Protein AF-A0A812UAZ6-F1 (afdb_monomer)

pLDDT: mean 82.81, std 10.7, range [44.31, 94.75]

Structure (mmCIF, N/CA/C/O backbone):
data_AF-A0A812UAZ6-F1
#
_entry.id   AF-A0A812UAZ6-F1
#
loop_
_atom_site.group_PDB
_atom_site.id
_atom_site.type_symbol
_atom_site.label_atom_id
_atom_site.label_alt_id
_atom_site.label_comp_id
_atom_site.label_asym_id
_atom_site.label_entity_id
_atom_site.label_seq_id
_atom_site.pdbx_PDB_ins_code
_atom_site.Cartn_x
_atom_site.Cartn_y
_atom_site.Cartn_z
_atom_site.occupancy
_atom_site.B_iso_or_equiv
_atom_site.auth_seq_id
_atom_site.auth_comp_id
_atom_site.auth_asym_id
_atom_site.auth_atom_id
_atom_site.pdbx_PDB_model_num
ATOM 1 N N . GLU A 1 1 ? -12.202 -12.090 -10.757 1.00 56.59 1 GLU A N 1
ATOM 2 C CA . GLU A 1 1 ? -12.619 -12.752 -9.495 1.00 56.59 1 GLU A CA 1
ATOM 3 C C . GLU A 1 1 ? -11.524 -12.805 -8.427 1.00 56.59 1 GLU A C 1
ATOM 5 O O . GLU A 1 1 ? -11.776 -12.401 -7.301 1.00 56.59 1 GLU A O 1
ATOM 10 N N . GLN A 1 2 ? -10.289 -13.213 -8.741 1.00 66.50 2 GLN A N 1
ATOM 11 C CA . GLN A 1 2 ? -9.245 -13.356 -7.710 1.00 66.50 2 GLN A CA 1
ATOM 12 C C . GLN A 1 2 ? -8.807 -12.028 -7.047 1.00 66.50 2 GLN A C 1
ATOM 14 O O . GLN A 1 2 ? -8.770 -11.946 -5.821 1.00 66.50 2 GLN A O 1
ATOM 19 N N . LEU A 1 3 ? -8.572 -10.958 -7.827 1.00 69.75 3 LEU A N 1
ATOM 20 C CA . LEU A 1 3 ? -8.296 -9.610 -7.285 1.00 69.75 3 LEU A CA 1
ATOM 21 C C . LEU A 1 3 ? -9.476 -9.072 -6.451 1.00 69.75 3 LEU A C 1
ATOM 23 O O . LEU A 1 3 ? -9.289 -8.386 -5.451 1.00 69.75 3 LEU A O 1
ATOM 27 N N . PHE A 1 4 ? -10.694 -9.438 -6.849 1.00 68.44 4 PHE A N 1
ATOM 28 C CA . PHE A 1 4 ? -11.944 -9.102 -6.168 1.00 68.44 4 PHE A CA 1
ATOM 29 C C . PHE A 1 4 ? -12.034 -9.689 -4.761 1.00 68.44 4 PHE A C 1
ATOM 31 O O . PHE A 1 4 ? -12.494 -9.014 -3.840 1.00 68.44 4 PHE A O 1
ATOM 38 N N . ASN A 1 5 ? -11.590 -10.934 -4.608 1.00 68.81 5 ASN A N 1
ATOM 39 C CA . ASN A 1 5 ? -11.567 -11.633 -3.327 1.00 68.81 5 ASN A CA 1
ATOM 40 C C . ASN A 1 5 ? -10.413 -11.139 -2.444 1.00 68.81 5 ASN A C 1
ATOM 42 O O . ASN A 1 5 ? -10.559 -11.041 -1.234 1.00 68.81 5 ASN A O 1
ATOM 46 N N . ALA A 1 6 ? -9.285 -10.747 -3.038 1.00 68.81 6 ALA A N 1
ATOM 47 C CA . ALA A 1 6 ? -8.135 -10.225 -2.296 1.00 68.81 6 ALA A CA 1
ATOM 48 C C . ALA A 1 6 ? -8.343 -8.813 -1.709 1.00 68.81 6 ALA A C 1
ATOM 50 O O . ALA A 1 6 ? -7.622 -8.397 -0.793 1.00 68.81 6 ALA A O 1
ATOM 51 N N . LEU A 1 7 ? -9.317 -8.078 -2.254 1.00 69.31 7 LEU A N 1
ATOM 52 C CA . LEU A 1 7 ? -9.777 -6.770 -1.780 1.00 69.31 7 LEU A CA 1
ATOM 53 C C . LEU A 1 7 ? -10.938 -6.867 -0.775 1.00 69.31 7 LEU A C 1
ATOM 55 O O . LEU A 1 7 ? -11.504 -5.844 -0.389 1.00 69.31 7 LEU A O 1
ATOM 59 N N . ASP A 1 8 ? -11.301 -8.078 -0.348 1.00 68.94 8 ASP A N 1
ATOM 60 C CA . ASP A 1 8 ? -12.237 -8.284 0.755 1.00 68.94 8 ASP A CA 1
ATOM 61 C C . ASP A 1 8 ? -11.661 -7.705 2.063 1.00 68.94 8 ASP A C 1
ATOM 63 O O . ASP A 1 8 ? -10.486 -7.900 2.378 1.00 68.94 8 ASP A O 1
ATOM 67 N N . ILE A 1 9 ? -12.495 -7.004 2.837 1.00 60.62 9 ILE A N 1
ATOM 68 C CA . ILE A 1 9 ? -12.140 -6.446 4.154 1.00 60.62 9 ILE A CA 1
ATOM 69 C C . ILE A 1 9 ? -11.729 -7.517 5.169 1.00 60.62 9 ILE A C 1
ATOM 71 O O . ILE A 1 9 ? -11.029 -7.218 6.140 1.00 60.62 9 ILE A O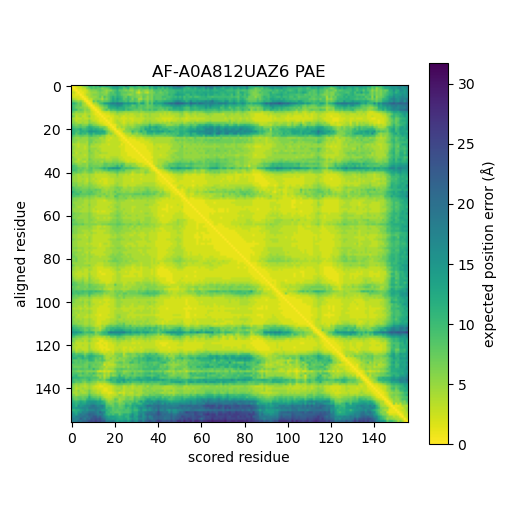 1
ATOM 75 N N . ASN A 1 10 ? -12.177 -8.756 4.970 1.00 61.97 10 ASN A N 1
ATOM 76 C CA . ASN A 1 10 ? -11.822 -9.875 5.833 1.00 61.97 10 ASN A CA 1
ATOM 77 C C . ASN A 1 10 ? -10.394 -10.363 5.569 1.00 61.97 10 ASN A C 1
ATOM 79 O O . ASN A 1 10 ? -9.748 -10.895 6.472 1.00 61.97 10 ASN A O 1
ATOM 83 N N . GLU A 1 11 ? -9.876 -10.132 4.362 1.00 72.62 11 GLU A N 1
ATOM 84 C CA . GLU A 1 11 ? -8.511 -10.463 3.988 1.00 72.62 11 GLU A CA 1
ATOM 85 C C . GLU A 1 11 ? -7.605 -9.265 4.276 1.00 72.62 11 GLU A C 1
ATOM 87 O O . GLU A 1 11 ? -7.553 -8.284 3.537 1.00 72.62 11 GLU A O 1
ATOM 92 N N . ARG A 1 12 ? -6.893 -9.315 5.400 1.00 75.69 12 ARG A N 1
ATOM 93 C CA . ARG A 1 12 ? -6.181 -8.151 5.960 1.00 75.69 12 ARG A CA 1
ATOM 94 C C . ARG A 1 12 ? -4.732 -8.053 5.515 1.00 75.69 12 ARG A C 1
ATOM 96 O O . ARG A 1 12 ? -4.063 -7.066 5.789 1.00 75.69 12 ARG A O 1
ATOM 103 N N . LYS A 1 13 ? -4.245 -9.066 4.807 1.00 83.81 13 LYS A N 1
ATOM 104 C CA . LYS A 1 13 ? -2.877 -9.093 4.301 1.00 83.81 13 LYS A CA 1
ATOM 105 C C . LYS A 1 13 ? -2.642 -7.930 3.333 1.00 83.81 13 LYS A C 1
ATOM 107 O O . LYS A 1 13 ? -3.505 -7.685 2.476 1.00 83.81 13 LYS A O 1
ATOM 112 N N . PRO A 1 14 ? -1.493 -7.233 3.419 1.00 87.56 14 PRO A N 1
ATOM 113 C CA . PRO A 1 14 ? -1.090 -6.298 2.382 1.00 87.56 14 PRO A CA 1
ATOM 114 C C . PRO A 1 14 ? -1.120 -6.977 1.013 1.00 87.56 14 PRO A C 1
ATOM 116 O O . PRO A 1 14 ? -0.754 -8.147 0.886 1.00 87.56 14 PRO A O 1
ATOM 119 N N . LEU A 1 15 ? -1.575 -6.252 -0.001 1.00 89.00 15 LEU A N 1
ATOM 120 C CA . LEU A 1 15 ? -1.673 -6.768 -1.361 1.00 89.00 15 LEU A CA 1
ATOM 121 C C . LEU A 1 15 ? -0.567 -6.166 -2.221 1.00 89.00 15 LEU A C 1
ATOM 123 O O . LEU A 1 15 ? -0.511 -4.950 -2.356 1.00 89.00 15 LEU A O 1
ATOM 127 N N . LEU A 1 16 ? 0.256 -6.994 -2.852 1.00 89.62 16 LEU A N 1
ATOM 128 C CA . LEU A 1 16 ? 1.148 -6.582 -3.928 1.00 89.62 16 LEU A CA 1
ATOM 129 C C . LEU A 1 16 ? 0.490 -6.895 -5.273 1.00 89.62 16 LEU A C 1
ATOM 131 O O . LEU A 1 16 ? 0.277 -8.059 -5.614 1.00 89.62 16 LEU A O 1
ATOM 135 N N . LEU A 1 17 ? 0.216 -5.855 -6.051 1.00 88.38 17 LEU A N 1
ATOM 136 C CA . LEU A 1 17 ? -0.221 -5.935 -7.436 1.00 88.38 17 LEU A CA 1
ATOM 137 C C . LEU A 1 17 ? 0.940 -5.540 -8.348 1.00 88.38 17 LEU A C 1
ATOM 139 O O . LEU A 1 17 ? 1.459 -4.426 -8.269 1.00 88.38 17 LEU A O 1
ATOM 143 N N . TRP A 1 18 ? 1.349 -6.441 -9.229 1.00 88.56 18 TRP A N 1
ATOM 144 C CA . TRP A 1 18 ? 2.506 -6.227 -10.094 1.00 88.56 18 TRP A CA 1
ATOM 145 C C . TRP A 1 18 ? 2.259 -6.791 -11.489 1.00 88.56 18 TRP A C 1
ATOM 147 O O . TRP A 1 18 ? 1.358 -7.594 -11.704 1.00 88.56 18 TRP A O 1
ATOM 157 N N . GLY A 1 19 ? 3.034 -6.316 -12.452 1.00 79.00 19 GLY A N 1
ATOM 158 C CA . GLY A 1 19 ? 2.843 -6.598 -13.872 1.00 79.00 19 GLY A CA 1
ATOM 159 C C . GLY A 1 19 ? 3.470 -5.484 -14.697 1.00 79.00 19 GLY A C 1
ATOM 160 O O . GLY A 1 19 ? 3.801 -4.425 -14.148 1.00 79.00 19 GLY A O 1
ATOM 161 N N . ASN A 1 20 ? 3.628 -5.694 -16.004 1.00 75.69 20 ASN A N 1
ATOM 162 C CA . ASN A 1 20 ? 4.217 -4.668 -16.868 1.00 75.69 20 ASN A CA 1
ATOM 163 C C . ASN A 1 20 ? 3.386 -3.366 -16.836 1.00 75.69 20 ASN A C 1
ATOM 165 O O . ASN A 1 20 ? 2.246 -3.345 -16.357 1.00 75.69 20 ASN A O 1
ATOM 169 N N . HIS A 1 21 ? 3.938 -2.248 -17.307 1.00 67.88 21 HIS A N 1
ATOM 170 C CA . HIS A 1 21 ? 3.237 -0.961 -17.231 1.00 67.88 21 HIS A CA 1
ATOM 171 C C . HIS A 1 21 ? 1.943 -0.915 -18.060 1.00 67.88 21 HIS A C 1
ATOM 173 O O . HIS A 1 21 ? 1.030 -0.201 -17.663 1.00 67.88 21 HIS A O 1
ATOM 179 N N . TYR A 1 22 ? 1.817 -1.735 -19.108 1.00 64.06 22 TYR A N 1
ATOM 180 C CA . TYR A 1 22 ? 0.609 -1.870 -19.936 1.00 64.06 22 TYR A CA 1
ATOM 181 C C . TYR A 1 22 ? -0.474 -2.798 -19.360 1.00 64.06 22 TYR A C 1
ATOM 183 O O . TYR A 1 22 ? -1.539 -2.939 -19.948 1.00 64.06 22 TYR A O 1
ATOM 191 N N . ALA A 1 23 ? -0.260 -3.416 -18.200 1.00 67.56 23 ALA A N 1
ATOM 192 C CA . ALA A 1 23 ? -1.210 -4.369 -17.618 1.00 67.56 23 ALA A CA 1
ATOM 193 C C . ALA A 1 23 ? -2.488 -3.723 -17.033 1.00 67.56 23 ALA A C 1
ATOM 195 O O . ALA A 1 23 ? -3.232 -4.378 -16.308 1.00 67.56 23 ALA A O 1
ATOM 196 N N . GLY A 1 24 ? -2.719 -2.420 -17.247 1.00 73.94 24 GLY A N 1
ATOM 197 C CA . GLY A 1 24 ? -3.920 -1.727 -16.764 1.00 73.94 24 GLY A CA 1
ATOM 198 C C . GLY A 1 24 ? -4.137 -1.848 -15.251 1.00 73.94 24 GLY A C 1
ATOM 199 O O . GLY A 1 24 ? -5.277 -1.936 -14.799 1.00 73.94 24 GLY A O 1
ATOM 200 N N . LYS A 1 25 ? -3.063 -1.906 -14.447 1.00 84.25 25 LYS A N 1
ATOM 201 C CA . LYS A 1 25 ? -3.135 -2.232 -13.007 1.00 84.25 25 LYS A CA 1
ATOM 202 C C . LYS A 1 25 ? -3.978 -1.233 -12.220 1.00 84.25 25 LYS A C 1
ATOM 204 O O . LYS A 1 25 ? -4.881 -1.637 -11.492 1.00 84.25 25 LYS A O 1
ATOM 209 N N . SER A 1 26 ? -3.710 0.062 -12.391 1.00 78.88 26 SER A N 1
ATOM 210 C CA . SER A 1 26 ? -4.462 1.125 -11.717 1.00 78.88 26 SER A CA 1
ATOM 211 C C . SER A 1 26 ? -5.918 1.162 -12.191 1.00 78.88 26 SER A C 1
ATOM 213 O O . SER A 1 26 ? -6.815 1.317 -11.367 1.00 78.88 26 SER A O 1
ATOM 215 N N . THR A 1 27 ? -6.168 0.926 -13.484 1.00 80.50 27 THR A N 1
ATOM 216 C CA . THR A 1 27 ? -7.520 0.826 -14.063 1.00 80.50 27 THR A CA 1
ATOM 217 C C . THR A 1 27 ? -8.294 -0.360 -13.489 1.00 80.50 27 THR A C 1
ATOM 219 O O . THR A 1 27 ? -9.421 -0.200 -13.024 1.00 80.50 27 THR A O 1
ATOM 222 N N . SER A 1 28 ? -7.671 -1.538 -13.448 1.00 80.69 28 SER A N 1
ATOM 223 C CA . SER A 1 28 ? -8.245 -2.762 -12.884 1.00 80.69 28 SER A CA 1
ATOM 224 C C . SER A 1 28 ? -8.555 -2.585 -11.402 1.00 80.69 28 SER A C 1
ATOM 226 O O . SER A 1 28 ? -9.661 -2.890 -10.964 1.00 80.69 28 SER A O 1
ATOM 228 N N . LEU A 1 29 ? -7.615 -2.024 -10.635 1.00 83.75 29 LEU A N 1
ATOM 229 C CA . LEU A 1 29 ? -7.821 -1.724 -9.223 1.00 83.75 29 LEU A CA 1
ATOM 230 C C . LEU A 1 29 ? -8.976 -0.736 -9.023 1.00 83.75 29 LEU A C 1
ATOM 232 O O . LEU A 1 29 ? -9.854 -0.983 -8.200 1.00 83.75 29 LEU A O 1
ATOM 236 N N . HIS A 1 30 ? -9.015 0.350 -9.798 1.00 82.12 30 HIS A N 1
ATOM 237 C CA . HIS A 1 30 ? -10.086 1.341 -9.726 1.00 82.12 30 HIS A CA 1
ATOM 238 C C . HIS A 1 30 ? -11.455 0.731 -10.049 1.00 82.12 30 HIS A C 1
ATOM 240 O O . HIS A 1 30 ? -12.430 0.989 -9.343 1.00 82.12 30 HIS A O 1
ATOM 246 N N . ARG A 1 31 ? -11.524 -0.132 -11.069 1.00 82.31 31 ARG A N 1
ATOM 247 C CA . ARG A 1 31 ? -12.736 -0.878 -11.415 1.00 82.31 31 ARG A CA 1
ATOM 248 C C . ARG A 1 31 ? -13.204 -1.754 -10.254 1.00 82.31 31 ARG A C 1
ATOM 250 O O . ARG A 1 31 ? -14.370 -1.662 -9.877 1.00 82.31 31 ARG A O 1
ATOM 257 N N . VAL A 1 32 ? -12.309 -2.539 -9.646 1.00 82.75 32 VAL A N 1
ATOM 258 C CA . VAL A 1 32 ? -12.678 -3.394 -8.505 1.00 82.75 32 VAL A CA 1
ATOM 259 C C . VAL A 1 32 ? -13.143 -2.565 -7.309 1.00 82.75 32 VAL A C 1
ATOM 261 O O . VAL A 1 32 ? -14.163 -2.887 -6.703 1.00 82.75 32 VAL A O 1
ATOM 264 N N . LEU A 1 33 ? -12.441 -1.475 -6.983 1.00 84.38 33 LEU A N 1
ATOM 265 C CA . LEU A 1 33 ? -12.839 -0.580 -5.895 1.00 84.38 33 LEU A CA 1
ATOM 266 C C . LEU A 1 33 ? -14.224 0.027 -6.151 1.00 84.38 33 LEU A C 1
ATOM 268 O O . LEU A 1 33 ? -15.058 0.044 -5.248 1.00 84.38 33 LEU A O 1
ATOM 272 N N . ARG A 1 34 ? -14.509 0.457 -7.386 1.00 83.00 34 ARG A N 1
ATOM 273 C CA . ARG A 1 34 ? -15.817 0.998 -7.774 1.00 83.00 34 ARG A CA 1
ATOM 274 C C . ARG A 1 34 ? -16.931 -0.040 -7.644 1.00 83.00 34 ARG A C 1
ATOM 276 O O . ARG A 1 34 ? -17.968 0.260 -7.066 1.00 83.00 34 ARG A O 1
ATOM 283 N N . GLU A 1 35 ? -16.726 -1.242 -8.167 1.00 81.75 35 GLU A N 1
ATOM 284 C CA . GLU A 1 35 ? -17.716 -2.326 -8.131 1.00 81.75 35 GLU A CA 1
ATOM 285 C C . GLU A 1 35 ? -17.975 -2.831 -6.698 1.00 81.75 35 GLU A C 1
ATOM 287 O O 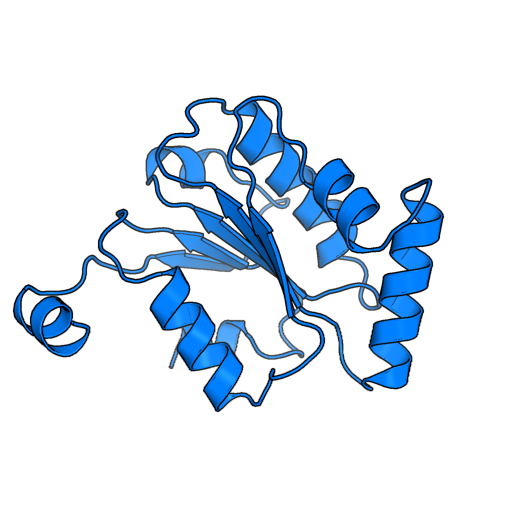. GLU A 1 35 ? -19.106 -3.160 -6.351 1.00 81.75 35 GLU A O 1
ATOM 292 N N . LYS A 1 36 ? -16.961 -2.814 -5.825 1.00 78.56 36 LYS A N 1
ATOM 293 C CA . LYS A 1 36 ? -17.105 -3.077 -4.382 1.00 78.56 36 LYS A CA 1
ATOM 294 C C . LYS A 1 36 ? -17.660 -1.880 -3.586 1.00 78.56 36 LYS A C 1
ATOM 296 O O . LYS A 1 36 ? -17.690 -1.934 -2.360 1.00 78.56 36 LYS A O 1
ATOM 301 N N . GLN A 1 37 ? -18.061 -0.799 -4.257 1.00 78.75 37 GLN A N 1
ATOM 302 C CA . GLN A 1 37 ? -18.576 0.436 -3.654 1.00 78.75 37 GLN A CA 1
ATOM 303 C C . GLN A 1 37 ? -17.602 1.138 -2.686 1.00 78.75 37 GLN A C 1
ATOM 305 O O . GLN A 1 37 ? -18.002 1.877 -1.783 1.00 78.75 37 GLN A O 1
ATOM 310 N N . TYR A 1 38 ? -16.293 0.986 -2.902 1.00 79.12 38 TYR A N 1
ATOM 311 C CA . TYR A 1 38 ? -15.256 1.777 -2.233 1.00 79.12 38 TYR A CA 1
ATOM 312 C C . TYR A 1 38 ? -15.136 3.161 -2.884 1.00 79.12 38 TYR A C 1
ATOM 314 O O . TYR A 1 38 ? -14.101 3.529 -3.431 1.00 79.12 38 TYR A O 1
ATOM 322 N N . HIS A 1 39 ? -16.216 3.940 -2.837 1.00 70.25 39 HIS A N 1
ATOM 323 C CA . HIS A 1 39 ? -16.253 5.292 -3.405 1.00 70.25 39 HIS A CA 1
ATOM 324 C C . HIS A 1 39 ? -15.575 6.340 -2.505 1.00 70.25 39 HIS A C 1
ATOM 326 O O . HIS A 1 39 ? -15.171 7.395 -2.982 1.00 70.25 39 HIS A O 1
ATOM 332 N N . HIS A 1 40 ? -15.416 6.038 -1.212 1.00 77.62 40 HIS A N 1
ATOM 333 C CA . HIS A 1 40 ? -14.842 6.938 -0.205 1.00 77.62 40 HIS A CA 1
ATOM 334 C C . HIS A 1 40 ? -13.716 6.264 0.596 1.00 77.62 40 HIS A C 1
ATOM 336 O O . HIS A 1 40 ? -13.657 5.039 0.687 1.00 77.62 40 HIS A O 1
ATOM 342 N N . GLY A 1 41 ? -12.804 7.052 1.172 1.00 82.81 41 GLY A N 1
ATOM 343 C CA . GLY A 1 41 ? -11.692 6.559 2.001 1.00 82.81 41 GLY A CA 1
ATOM 344 C C . GLY A 1 41 ? -10.728 5.610 1.282 1.00 82.81 41 GLY A C 1
ATOM 345 O O . GLY A 1 41 ? -10.213 4.670 1.887 1.00 82.81 41 GLY A O 1
ATOM 346 N N . VAL A 1 42 ? -10.509 5.848 -0.014 1.00 89.31 42 VAL A N 1
ATOM 347 C CA . VAL A 1 42 ? -9.374 5.307 -0.768 1.00 89.31 42 VAL A CA 1
ATOM 348 C C . VAL A 1 42 ? -8.333 6.417 -0.888 1.00 89.31 42 VAL A C 1
ATOM 350 O O . VAL A 1 42 ? -8.593 7.447 -1.504 1.00 89.31 42 VAL A O 1
ATOM 353 N N . LEU A 1 43 ? -7.159 6.211 -0.302 1.00 91.44 43 LEU A N 1
ATOM 354 C CA . LEU A 1 43 ? -6.034 7.136 -0.349 1.00 91.44 43 LEU A CA 1
ATOM 355 C C . LEU A 1 43 ? -5.027 6.610 -1.368 1.00 91.44 43 LEU A C 1
ATOM 357 O O . LEU A 1 43 ? -4.462 5.536 -1.174 1.00 91.44 43 LEU A O 1
ATOM 361 N N . ARG A 1 44 ? -4.792 7.355 -2.449 1.00 91.75 44 ARG A N 1
ATOM 362 C CA . ARG A 1 44 ? -3.774 7.011 -3.451 1.00 91.75 44 ARG A CA 1
ATOM 363 C C . ARG A 1 44 ? -2.518 7.834 -3.194 1.00 91.75 44 ARG A C 1
ATOM 365 O O . ARG A 1 44 ? -2.539 9.054 -3.326 1.00 91.75 44 ARG A O 1
ATOM 372 N N . LEU A 1 45 ? -1.439 7.159 -2.819 1.00 93.00 45 LEU A N 1
ATOM 373 C CA . LEU A 1 45 ? -0.137 7.742 -2.521 1.00 93.00 45 LEU A CA 1
ATOM 374 C C . LEU A 1 45 ? 0.843 7.321 -3.617 1.00 93.00 45 LEU A C 1
ATOM 376 O O . LEU A 1 45 ? 1.255 6.164 -3.687 1.00 93.00 45 LEU A O 1
ATOM 380 N N . ILE A 1 46 ? 1.202 8.265 -4.485 1.00 92.31 46 ILE A N 1
ATOM 381 C CA . ILE A 1 46 ? 2.129 8.020 -5.592 1.00 92.31 46 ILE A CA 1
ATOM 382 C C . ILE A 1 46 ? 3.547 8.367 -5.128 1.00 92.31 46 ILE A C 1
ATOM 384 O O . ILE A 1 46 ? 3.830 9.517 -4.774 1.00 92.31 46 ILE A O 1
ATOM 388 N N . CYS A 1 47 ? 4.429 7.369 -5.132 1.00 91.12 47 CYS A N 1
ATOM 389 C CA . CYS A 1 47 ? 5.862 7.534 -4.915 1.00 91.12 47 CYS A CA 1
ATOM 390 C C . CYS A 1 47 ? 6.531 7.806 -6.269 1.00 91.12 47 CYS A C 1
ATOM 392 O O . CYS A 1 47 ? 7.028 6.880 -6.898 1.00 91.12 47 CYS A O 1
ATOM 394 N N . ALA A 1 48 ? 6.451 9.048 -6.751 1.00 88.19 48 ALA A N 1
ATOM 395 C CA . ALA A 1 48 ? 6.899 9.480 -8.078 1.00 88.19 48 ALA A CA 1
ATOM 396 C C . ALA A 1 48 ? 8.376 9.913 -8.129 1.00 88.19 48 ALA A C 1
ATOM 398 O O . ALA A 1 48 ? 8.922 10.080 -9.217 1.00 88.19 48 ALA A O 1
ATOM 399 N N . GLU A 1 49 ? 9.038 10.024 -6.977 1.00 88.88 49 GLU A N 1
ATOM 400 C CA . GLU A 1 49 ? 10.455 10.373 -6.878 1.00 88.88 49 GLU A CA 1
ATOM 401 C C . GLU A 1 49 ? 11.261 9.286 -6.153 1.00 88.88 49 GLU A C 1
ATOM 403 O O . GLU A 1 49 ? 10.768 8.618 -5.246 1.00 88.88 49 GLU A O 1
ATOM 408 N N . ASN A 1 50 ? 12.541 9.123 -6.506 1.00 85.94 50 ASN A N 1
ATOM 409 C CA . ASN A 1 50 ? 13.432 8.140 -5.863 1.00 85.94 50 ASN A CA 1
ATOM 410 C C . ASN A 1 50 ? 13.717 8.439 -4.376 1.00 85.94 50 ASN A C 1
ATOM 412 O O . ASN A 1 50 ? 14.240 7.583 -3.663 1.00 85.94 50 ASN A O 1
ATOM 416 N N . THR A 1 51 ? 13.390 9.648 -3.925 1.00 87.12 51 THR A N 1
ATOM 417 C CA . THR A 1 51 ? 13.484 10.131 -2.541 1.00 87.12 51 THR A CA 1
ATOM 418 C C . THR A 1 51 ? 12.183 9.936 -1.762 1.00 87.12 51 THR A C 1
ATOM 420 O O . THR A 1 51 ? 12.169 10.125 -0.542 1.00 87.12 51 THR A O 1
ATOM 423 N N . ASP A 1 52 ? 11.091 9.551 -2.433 1.00 89.56 52 ASP A N 1
ATOM 424 C CA . ASP A 1 52 ? 9.785 9.436 -1.801 1.00 89.56 52 ASP A CA 1
ATOM 425 C C . ASP A 1 52 ? 9.772 8.337 -0.736 1.00 89.56 52 ASP A C 1
ATOM 427 O O . ASP A 1 52 ? 10.193 7.194 -0.938 1.00 89.56 52 ASP A O 1
ATOM 431 N N . ARG A 1 53 ? 9.200 8.684 0.417 1.00 92.31 53 ARG A N 1
ATOM 432 C CA . ARG A 1 53 ? 8.902 7.746 1.499 1.00 92.31 53 ARG A CA 1
ATOM 433 C C . ARG A 1 53 ? 7.389 7.634 1.650 1.00 92.31 53 ARG A C 1
ATOM 435 O O . ARG A 1 53 ? 6.702 8.645 1.798 1.00 92.31 53 ARG A O 1
ATOM 442 N N . ALA A 1 54 ? 6.875 6.404 1.666 1.00 92.81 54 ALA A N 1
ATOM 443 C CA . ALA A 1 54 ? 5.438 6.128 1.758 1.00 92.81 54 ALA A CA 1
ATOM 444 C C . ALA A 1 54 ? 4.802 6.770 3.006 1.00 92.81 54 ALA A C 1
ATOM 446 O O . ALA A 1 54 ? 3.735 7.375 2.924 1.00 92.81 54 ALA A O 1
ATOM 447 N N . THR A 1 55 ? 5.498 6.721 4.147 1.00 93.31 55 THR A N 1
ATOM 448 C CA . THR A 1 55 ? 5.060 7.380 5.385 1.00 93.31 55 THR A CA 1
ATOM 449 C C . THR A 1 55 ? 4.937 8.892 5.211 1.00 93.31 55 THR A C 1
ATOM 451 O O . THR A 1 55 ? 3.912 9.454 5.574 1.00 93.31 55 THR A O 1
ATOM 454 N N . THR A 1 56 ? 5.931 9.558 4.618 1.00 94.06 56 THR A N 1
ATOM 455 C CA . THR A 1 56 ? 5.900 11.015 4.404 1.00 94.06 56 THR A CA 1
ATOM 456 C C . THR A 1 56 ? 4.724 11.426 3.520 1.00 94.06 56 THR A C 1
ATOM 458 O O . THR A 1 56 ? 4.042 12.403 3.825 1.00 94.06 56 THR A O 1
ATOM 461 N N . LYS A 1 57 ? 4.430 10.645 2.470 1.00 94.69 57 LYS A N 1
ATOM 462 C CA . LYS A 1 57 ? 3.245 10.860 1.625 1.00 94.69 57 LYS A CA 1
ATOM 463 C C . LYS A 1 57 ? 1.952 10.726 2.426 1.00 94.69 57 LYS A C 1
ATOM 465 O O . LYS A 1 57 ? 1.079 11.572 2.273 1.00 94.69 57 LYS A O 1
ATOM 470 N N . LEU A 1 58 ? 1.839 9.716 3.296 1.00 94.75 58 LEU A N 1
ATOM 471 C CA . LEU A 1 58 ? 0.674 9.569 4.172 1.00 94.75 58 LEU A CA 1
ATOM 472 C C . LEU A 1 58 ? 0.516 10.791 5.082 1.00 94.75 58 LEU A C 1
ATOM 474 O O . LEU A 1 58 ? -0.559 11.379 5.088 1.00 94.75 58 LEU A O 1
ATOM 478 N N . LEU A 1 59 ? 1.571 11.180 5.809 1.00 94.69 59 LEU A N 1
ATOM 479 C CA . LEU A 1 59 ? 1.540 12.319 6.735 1.00 94.69 59 LEU A CA 1
ATOM 480 C C . LEU A 1 59 ? 1.057 13.592 6.039 1.00 94.69 59 LEU A C 1
ATOM 482 O O . LEU A 1 59 ? 0.142 14.251 6.524 1.00 94.69 59 LEU A O 1
ATOM 486 N N . SER A 1 60 ? 1.625 13.887 4.868 1.00 94.06 60 SER A N 1
ATOM 487 C CA . SER A 1 60 ? 1.224 15.037 4.062 1.00 94.06 60 SER A CA 1
ATOM 488 C C . SER A 1 60 ? -0.226 14.937 3.589 1.00 94.06 60 SER A C 1
ATOM 490 O O . SER A 1 60 ? -0.921 15.947 3.598 1.00 94.06 60 SER A O 1
ATOM 492 N N . PHE A 1 61 ? -0.685 13.749 3.188 1.00 92.38 61 PHE A N 1
ATOM 493 C CA . PHE A 1 61 ? -2.047 13.547 2.694 1.00 92.38 61 PHE A CA 1
ATOM 494 C C . PHE A 1 61 ? -3.096 13.728 3.796 1.00 92.38 61 PHE A C 1
ATOM 496 O O . PHE A 1 61 ? -4.125 14.353 3.565 1.00 92.38 61 PHE A O 1
ATOM 503 N N . VAL A 1 62 ? -2.844 13.188 4.994 1.00 92.25 62 VAL A N 1
ATOM 504 C CA . VAL A 1 62 ? -3.784 13.277 6.126 1.00 92.25 62 VAL A CA 1
ATOM 505 C C . VAL A 1 62 ? -3.586 14.529 6.988 1.00 92.25 62 VAL A C 1
ATOM 507 O O . VAL A 1 62 ? -4.317 14.715 7.956 1.00 92.25 62 VAL A O 1
ATOM 510 N N . GLY A 1 63 ? -2.601 15.376 6.670 1.00 93.06 63 GLY A N 1
ATOM 511 C CA . GLY A 1 63 ? -2.286 16.588 7.433 1.00 93.06 63 GLY A CA 1
ATOM 512 C C . GLY A 1 63 ? -1.701 16.329 8.828 1.00 93.06 63 GLY A C 1
ATOM 513 O O . GLY A 1 63 ? -1.806 17.190 9.698 1.00 93.06 63 GLY A O 1
AT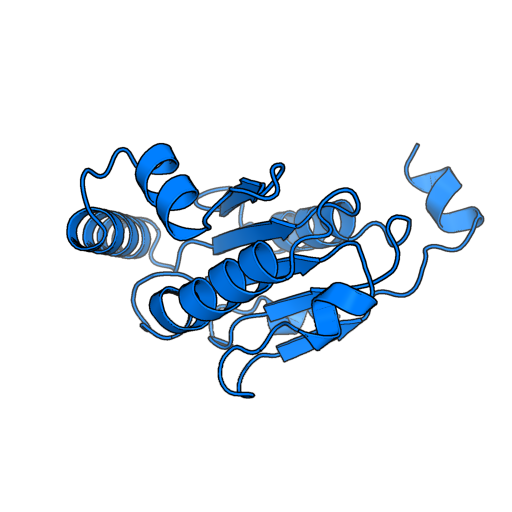OM 514 N N . ALA A 1 64 ? -1.096 15.162 9.056 1.00 94.19 64 ALA A N 1
ATOM 515 C CA . ALA A 1 64 ? -0.555 14.765 10.353 1.00 94.19 64 ALA A CA 1
ATOM 516 C C . ALA A 1 64 ? 0.909 15.201 10.517 1.00 94.19 64 ALA A C 1
ATOM 518 O O . ALA A 1 64 ? 1.720 15.079 9.598 1.00 94.19 64 ALA A O 1
ATOM 519 N N . LYS A 1 65 ? 1.282 15.648 11.719 1.00 93.25 65 LYS A N 1
ATOM 520 C CA . LYS A 1 65 ? 2.655 16.065 12.056 1.00 93.25 65 LYS A CA 1
ATOM 521 C C . LYS A 1 65 ? 3.582 14.882 12.302 1.00 93.25 65 LYS A C 1
ATOM 523 O O . LYS A 1 65 ? 4.798 15.004 12.173 1.00 93.25 65 LYS A O 1
ATOM 528 N N . ASN A 1 66 ? 3.020 13.751 12.715 1.00 94.56 66 ASN A N 1
ATOM 529 C CA . ASN A 1 66 ? 3.757 12.533 13.010 1.00 94.56 66 ASN A CA 1
ATOM 530 C C . ASN A 1 66 ? 2.900 11.291 12.736 1.00 94.56 66 ASN A C 1
ATOM 532 O O . ASN A 1 66 ? 1.698 11.368 12.484 1.00 94.56 66 ASN A O 1
ATOM 536 N N . GLU A 1 67 ? 3.536 10.123 12.783 1.00 92.38 67 GLU A N 1
ATOM 537 C CA . GLU A 1 67 ? 2.878 8.854 12.469 1.00 92.38 67 GLU A CA 1
ATOM 538 C C . GLU A 1 67 ? 1.760 8.490 13.443 1.00 92.38 67 GLU A C 1
ATOM 540 O O . GLU A 1 67 ? 0.781 7.888 13.020 1.00 92.38 67 GLU A O 1
ATOM 545 N N . LEU A 1 68 ? 1.887 8.840 14.725 1.00 93.19 68 LEU A N 1
ATOM 546 C CA . LEU A 1 68 ? 0.879 8.503 15.728 1.00 93.19 68 LEU A CA 1
ATOM 547 C C . LEU A 1 68 ? -0.428 9.252 15.452 1.00 93.19 68 LEU A C 1
ATOM 549 O O . LEU A 1 68 ? -1.497 8.650 15.482 1.00 93.19 68 LEU A O 1
ATOM 553 N N . GLU A 1 69 ? -0.328 10.530 15.094 1.00 94.56 69 GLU A N 1
ATOM 554 C CA . GLU A 1 69 ? -1.466 11.335 14.649 1.00 94.56 69 GLU A CA 1
ATOM 555 C C . GLU A 1 69 ? -2.088 10.761 13.369 1.00 94.56 69 GLU A C 1
ATOM 557 O O . GLU A 1 69 ? -3.298 10.569 13.313 1.00 94.56 69 GLU A O 1
ATOM 562 N N . ALA A 1 70 ? -1.277 10.367 12.379 1.00 93.88 70 ALA A N 1
ATOM 563 C CA . ALA A 1 70 ? -1.801 9.731 11.169 1.00 93.88 70 ALA A CA 1
ATOM 564 C C . ALA A 1 70 ? -2.518 8.402 11.455 1.00 93.88 70 ALA A C 1
ATOM 566 O O . ALA A 1 70 ? -3.540 8.105 10.837 1.00 93.88 70 ALA A O 1
ATOM 567 N N . MET A 1 71 ? -2.002 7.600 12.390 1.00 93.75 71 MET A N 1
ATOM 568 C CA . MET A 1 71 ? -2.647 6.360 12.822 1.00 93.75 71 MET A CA 1
ATOM 569 C C . MET A 1 71 ? -4.002 6.638 13.480 1.00 93.75 71 MET A C 1
ATOM 571 O O . MET A 1 71 ? -4.968 5.954 13.154 1.00 93.75 71 MET A O 1
ATOM 575 N N . GLU A 1 72 ? -4.102 7.637 14.359 1.00 93.69 72 GLU A N 1
ATOM 576 C CA . GLU A 1 72 ? -5.381 8.033 14.963 1.00 93.69 72 GLU A CA 1
ATOM 577 C C . GLU A 1 72 ? -6.380 8.534 13.916 1.00 93.69 72 GLU A C 1
ATOM 579 O O . GLU A 1 72 ? -7.527 8.086 13.918 1.00 93.69 72 GLU A O 1
ATOM 584 N N . THR A 1 73 ? -5.944 9.354 12.955 1.00 93.50 73 THR A N 1
ATOM 585 C CA . THR A 1 73 ? -6.798 9.799 11.842 1.00 93.50 73 THR A CA 1
ATOM 586 C C . THR A 1 73 ? -7.348 8.615 11.045 1.00 93.50 73 THR A C 1
ATOM 588 O O . THR A 1 73 ? -8.537 8.567 10.734 1.00 93.50 73 THR A O 1
ATOM 591 N N . LEU A 1 74 ? -6.513 7.612 10.749 1.00 92.94 74 LEU A N 1
ATOM 592 C CA . LEU A 1 74 ? -6.957 6.398 10.058 1.00 92.94 74 LEU A CA 1
ATOM 593 C C . LEU A 1 74 ? -7.943 5.572 10.902 1.00 92.94 74 LEU A C 1
ATOM 595 O O . LEU A 1 74 ? -8.917 5.059 10.351 1.00 92.94 74 LEU A O 1
ATOM 599 N N . ARG A 1 75 ? -7.745 5.476 12.227 1.00 92.25 75 ARG A N 1
ATOM 600 C CA . ARG A 1 75 ? -8.681 4.786 13.141 1.00 92.25 75 ARG A CA 1
ATOM 601 C C . ARG A 1 75 ? -10.036 5.480 13.196 1.00 92.25 75 ARG A C 1
ATOM 603 O O . ARG A 1 75 ? -11.062 4.804 13.149 1.00 92.25 75 ARG A O 1
ATOM 610 N N . GLN A 1 76 ? -10.040 6.807 13.289 1.00 92.38 76 GLN A N 1
ATOM 611 C CA . GLN A 1 76 ? -11.261 7.611 13.290 1.00 92.38 76 GLN A CA 1
ATOM 612 C C . GLN A 1 76 ? -12.020 7.437 11.973 1.00 92.38 76 GLN A C 1
ATOM 614 O O . GLN A 1 76 ? -13.192 7.064 11.994 1.00 92.38 76 GLN A O 1
ATOM 619 N N . ALA A 1 77 ? -11.325 7.561 10.837 1.00 90.25 77 ALA A N 1
ATOM 620 C CA . ALA A 1 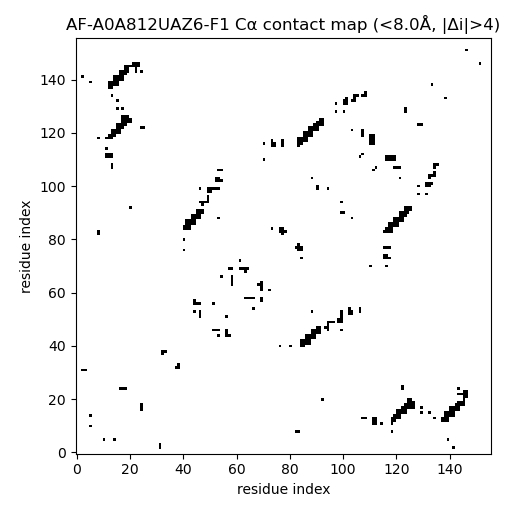77 ? -11.912 7.311 9.524 1.00 90.25 77 ALA A CA 1
ATOM 621 C C . ALA A 1 77 ? -12.495 5.891 9.424 1.00 90.25 77 ALA A C 1
ATOM 623 O O . ALA A 1 77 ? -13.613 5.710 8.945 1.00 90.25 77 ALA A O 1
ATOM 624 N N . ALA A 1 78 ? -11.782 4.878 9.929 1.00 89.75 78 ALA A N 1
ATOM 625 C CA . ALA A 1 78 ? -12.274 3.506 9.925 1.00 89.75 78 ALA A CA 1
ATOM 626 C C . ALA A 1 78 ? -13.569 3.331 10.742 1.00 89.75 78 ALA A C 1
ATOM 628 O O . ALA A 1 78 ? -14.478 2.607 10.323 1.00 89.75 78 ALA A O 1
ATOM 629 N N . ALA A 1 79 ? -13.663 3.998 11.897 1.00 89.94 79 ALA A N 1
ATOM 630 C CA . ALA A 1 79 ? -14.838 3.967 12.762 1.00 89.94 79 ALA A CA 1
ATOM 631 C C . ALA A 1 79 ? -16.046 4.670 12.121 1.00 89.94 79 ALA A C 1
ATOM 633 O O . ALA A 1 79 ? -17.138 4.100 12.088 1.00 89.94 79 ALA A O 1
ATOM 634 N N . GLU A 1 80 ? -15.848 5.864 11.559 1.00 90.06 80 GLU A N 1
ATOM 635 C CA . GLU A 1 80 ? -16.895 6.638 10.878 1.00 90.06 80 GLU A CA 1
ATOM 636 C C . GLU A 1 80 ? -17.437 5.904 9.650 1.00 90.06 80 GLU A C 1
ATOM 638 O O . GLU A 1 80 ? -18.648 5.805 9.445 1.00 90.06 80 GLU A O 1
ATOM 643 N N . MET A 1 81 ? -16.537 5.318 8.861 1.00 86.75 81 MET A N 1
ATOM 644 C CA . MET A 1 81 ? -16.888 4.568 7.659 1.00 86.75 81 MET A CA 1
ATOM 645 C C . MET A 1 81 ? -17.446 3.172 7.964 1.00 86.75 81 MET A C 1
ATOM 647 O O . MET A 1 81 ? -17.936 2.503 7.053 1.00 86.75 81 MET A O 1
ATOM 651 N N . L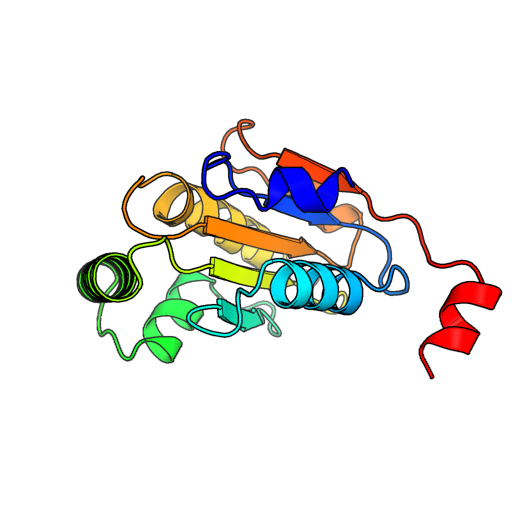YS A 1 82 ? -17.344 2.709 9.220 1.00 86.69 82 LYS A N 1
ATOM 652 C CA . LYS A 1 82 ? -17.643 1.332 9.655 1.00 86.69 82 LYS A CA 1
ATOM 653 C C . LYS A 1 82 ? -16.903 0.266 8.832 1.00 86.69 82 LYS A C 1
ATOM 655 O O . LYS A 1 82 ? -17.381 -0.856 8.674 1.00 86.69 82 LYS A O 1
ATOM 660 N N . ARG A 1 83 ? -15.738 0.624 8.290 1.00 85.88 83 ARG A N 1
ATOM 661 C CA . ARG A 1 83 ? -14.836 -0.244 7.520 1.00 85.88 83 ARG A CA 1
ATOM 662 C C . ARG A 1 83 ? -13.452 0.380 7.441 1.00 85.88 83 ARG A C 1
ATOM 664 O O . ARG A 1 83 ? -13.318 1.590 7.550 1.00 85.88 83 ARG A O 1
ATOM 671 N N . LEU A 1 84 ? -12.438 -0.428 7.148 1.00 87.44 84 LEU A N 1
ATOM 672 C CA . LEU A 1 84 ? -11.078 0.079 6.980 1.00 87.44 84 LEU A CA 1
ATOM 673 C C . LEU A 1 84 ? -10.961 0.996 5.742 1.00 87.44 84 LEU A C 1
ATOM 675 O O . LEU A 1 84 ? -11.501 0.659 4.676 1.00 87.44 84 LEU A O 1
ATOM 679 N N . PRO A 1 85 ? -10.240 2.129 5.846 1.00 90.12 85 PRO A N 1
ATOM 680 C CA . PRO A 1 85 ? -9.789 2.869 4.679 1.00 90.12 85 PRO A CA 1
ATOM 681 C C . PRO A 1 85 ? -8.797 2.021 3.873 1.00 90.12 85 PRO A C 1
ATOM 683 O O . PRO A 1 85 ? -8.122 1.131 4.398 1.00 90.12 85 PRO A O 1
ATOM 686 N N . VAL A 1 86 ? -8.714 2.295 2.576 1.00 90.38 86 VAL A N 1
ATOM 687 C CA . VAL A 1 86 ? -7.795 1.614 1.661 1.00 90.38 86 VAL A CA 1
ATOM 688 C C . VAL A 1 86 ? -6.675 2.576 1.307 1.00 90.38 86 VAL A C 1
ATOM 690 O O . VAL A 1 86 ? -6.940 3.678 0.841 1.00 90.38 86 VAL A O 1
ATOM 693 N N . ILE A 1 87 ? -5.428 2.160 1.492 1.00 92.88 87 ILE A N 1
ATOM 694 C CA . ILE A 1 87 ? -4.252 2.927 1.083 1.00 92.88 87 ILE A CA 1
ATOM 695 C C . ILE A 1 87 ? -3.623 2.219 -0.107 1.00 92.88 87 ILE A C 1
ATOM 697 O O . ILE A 1 87 ? -3.227 1.061 -0.004 1.00 92.88 87 ILE A O 1
ATOM 701 N N . VAL A 1 88 ? -3.522 2.921 -1.227 1.00 92.56 88 VAL A N 1
ATOM 702 C CA . VAL A 1 88 ? -2.866 2.461 -2.448 1.00 92.56 88 VAL A CA 1
ATOM 703 C C . VAL A 1 88 ? -1.523 3.165 -2.560 1.00 92.56 88 VAL A C 1
ATOM 705 O O . VAL A 1 88 ? -1.478 4.371 -2.779 1.00 92.56 88 VAL A O 1
ATOM 708 N N . LEU A 1 89 ? -0.435 2.418 -2.410 1.00 93.69 89 LEU A N 1
ATOM 709 C CA . LEU A 1 89 ? 0.919 2.873 -2.699 1.00 93.69 89 LEU A CA 1
ATOM 710 C C . LEU A 1 89 ? 1.230 2.555 -4.157 1.00 93.69 89 LEU A C 1
ATOM 712 O O . LEU A 1 89 ? 1.250 1.386 -4.538 1.00 93.69 89 LEU A O 1
ATOM 716 N N . GLU A 1 90 ? 1.477 3.571 -4.970 1.00 91.94 90 GLU A N 1
ATOM 717 C CA . GLU A 1 90 ? 1.822 3.390 -6.378 1.00 91.94 90 GLU A CA 1
ATOM 718 C C . GLU A 1 90 ? 3.299 3.696 -6.589 1.00 91.94 90 GLU A C 1
ATOM 720 O O . GLU A 1 90 ? 3.766 4.789 -6.271 1.00 91.94 90 GLU A O 1
ATOM 725 N N . VAL A 1 91 ? 4.022 2.719 -7.137 1.00 90.94 91 VAL A N 1
ATOM 726 C CA . VAL A 1 91 ? 5.422 2.841 -7.547 1.00 90.94 91 VAL A CA 1
ATOM 727 C C . VAL A 1 91 ? 5.464 2.815 -9.082 1.00 90.94 91 VAL A C 1
ATOM 729 O O . VAL A 1 91 ? 5.315 1.738 -9.686 1.00 90.94 91 VAL A O 1
ATOM 732 N N . PRO A 1 92 ? 5.611 3.987 -9.731 1.00 87.62 92 PRO A N 1
ATOM 733 C CA . PRO A 1 92 ? 5.754 4.112 -11.177 1.00 87.62 92 PRO A CA 1
ATOM 734 C C . PRO A 1 92 ? 6.984 3.370 -11.711 1.00 87.62 92 PRO A C 1
ATOM 736 O O . PRO A 1 92 ? 7.863 2.949 -10.959 1.00 87.62 92 PRO A O 1
ATOM 739 N N . ARG A 1 93 ? 7.047 3.189 -13.034 1.00 84.88 93 ARG A N 1
ATOM 740 C CA . ARG A 1 93 ? 8.165 2.473 -13.680 1.00 84.88 93 ARG A CA 1
ATOM 741 C C . ARG A 1 93 ? 9.465 3.281 -13.645 1.00 84.88 93 ARG A C 1
ATOM 743 O O . ARG A 1 93 ? 10.537 2.703 -13.744 1.00 84.88 93 ARG A O 1
ATOM 750 N N . GLU A 1 94 ? 9.341 4.601 -13.547 1.00 86.31 94 GLU A N 1
ATOM 751 C CA . GLU A 1 94 ? 10.426 5.579 -13.573 1.00 86.31 94 GLU A CA 1
ATOM 752 C C . GLU A 1 94 ? 11.268 5.534 -12.292 1.00 86.31 94 GLU A C 1
ATOM 754 O O . GLU A 1 94 ? 12.426 5.949 -12.291 1.00 86.31 94 GLU A O 1
ATOM 759 N N . ILE A 1 95 ? 10.700 5.002 -11.208 1.00 87.81 95 ILE A N 1
ATOM 760 C CA . ILE A 1 95 ? 11.410 4.778 -9.953 1.00 87.81 95 ILE A CA 1
ATOM 761 C C . ILE A 1 95 ? 12.372 3.634 -10.151 1.00 87.81 95 ILE A C 1
ATOM 763 O O . ILE A 1 95 ? 11.936 2.539 -10.450 1.00 87.81 95 ILE A O 1
ATOM 767 N N . THR A 1 96 ? 13.659 3.857 -9.944 1.00 80.56 96 THR A N 1
ATOM 768 C CA . THR A 1 96 ? 14.690 2.812 -10.051 1.00 80.56 96 THR A CA 1
ATOM 769 C C . THR A 1 96 ? 15.316 2.487 -8.699 1.00 80.56 96 THR A C 1
ATOM 771 O O . THR A 1 96 ? 16.004 1.478 -8.553 1.00 80.56 96 THR A O 1
ATOM 774 N N . SER A 1 97 ? 15.067 3.329 -7.692 1.00 86.06 97 SER A N 1
ATOM 775 C CA . SER A 1 97 ? 15.590 3.153 -6.344 1.00 86.06 97 SER A CA 1
ATOM 776 C C . SER A 1 97 ? 14.869 2.030 -5.599 1.00 86.06 97 SER A C 1
ATOM 778 O O . SER A 1 97 ? 13.657 2.078 -5.363 1.00 86.06 97 SER A O 1
ATOM 780 N N . SER A 1 98 ? 15.640 1.051 -5.123 1.00 84.56 98 SER A N 1
ATOM 781 C CA . SER A 1 98 ? 15.140 0.013 -4.217 1.00 84.56 98 SER A CA 1
ATOM 782 C C . SER A 1 98 ? 14.643 0.582 -2.886 1.00 84.56 98 SER A C 1
ATOM 784 O O . SER A 1 98 ? 13.822 -0.049 -2.220 1.00 84.56 98 SER A O 1
ATOM 786 N N . GLU A 1 99 ? 15.097 1.774 -2.490 1.00 89.56 99 GLU A N 1
ATOM 787 C CA . GLU A 1 99 ? 14.705 2.396 -1.223 1.00 89.56 99 GLU A CA 1
ATOM 788 C C . GLU A 1 99 ? 13.223 2.776 -1.174 1.00 89.56 99 GLU A C 1
ATOM 790 O O . GLU A 1 99 ? 12.607 2.722 -0.106 1.00 89.56 99 GLU A O 1
ATOM 795 N N . VAL A 1 100 ? 12.630 3.126 -2.319 1.00 90.25 100 VAL A N 1
ATOM 796 C CA . VAL A 1 100 ? 11.196 3.435 -2.416 1.00 90.25 100 VAL A CA 1
ATOM 797 C C . VAL A 1 100 ? 10.376 2.169 -2.171 1.00 90.25 100 VAL A C 1
ATOM 799 O O . VAL A 1 100 ? 9.429 2.169 -1.381 1.00 90.25 100 VAL A O 1
ATOM 802 N N . VAL A 1 101 ? 10.786 1.049 -2.770 1.00 89.56 101 VAL A N 1
ATOM 803 C CA . VAL A 1 101 ? 10.148 -0.265 -2.576 1.00 89.56 101 VAL A CA 1
ATOM 804 C C . VAL A 1 101 ? 10.305 -0.746 -1.132 1.00 89.56 101 VAL A C 1
ATOM 806 O O . VAL A 1 101 ? 9.351 -1.255 -0.535 1.00 89.56 101 VAL A O 1
ATOM 809 N N . GLN A 1 102 ? 11.483 -0.550 -0.536 1.00 90.62 102 GLN A N 1
ATOM 810 C CA . GLN A 1 102 ? 11.720 -0.837 0.880 1.00 90.62 102 GLN A CA 1
ATOM 811 C C . GLN A 1 102 ? 10.852 0.046 1.783 1.00 90.62 102 GLN A C 1
ATOM 813 O O . GLN A 1 102 ? 10.269 -0.452 2.743 1.00 90.62 102 GLN A O 1
ATOM 818 N N . SER A 1 103 ? 10.688 1.331 1.456 1.00 93.56 103 SER A N 1
ATOM 819 C CA . SER A 1 103 ? 9.781 2.223 2.183 1.00 93.56 103 SER A CA 1
ATOM 820 C C . SER A 1 103 ? 8.332 1.735 2.116 1.00 93.56 103 SER A C 1
ATOM 822 O O . SER A 1 103 ? 7.674 1.663 3.154 1.00 93.56 103 SER A O 1
ATOM 824 N N . CYS A 1 104 ? 7.858 1.322 0.937 1.00 92.50 104 CYS A N 1
ATOM 825 C CA . CYS A 1 104 ? 6.529 0.727 0.770 1.00 92.50 104 CYS A CA 1
ATOM 826 C C . CYS A 1 104 ? 6.379 -0.577 1.564 1.00 92.50 104 CYS A C 1
ATOM 828 O O . CYS A 1 104 ? 5.333 -0.823 2.157 1.00 92.50 104 CYS A O 1
ATOM 830 N N . SER A 1 105 ? 7.432 -1.395 1.614 1.00 91.69 105 SER A N 1
ATOM 831 C CA . SER A 1 105 ? 7.466 -2.641 2.387 1.00 91.69 105 SER A CA 1
ATOM 832 C C . SER A 1 105 ? 7.319 -2.371 3.885 1.00 91.69 105 SER A C 1
ATOM 834 O O . SER A 1 105 ? 6.425 -2.916 4.530 1.00 91.69 105 SER A O 1
ATOM 836 N N . THR A 1 106 ? 8.139 -1.475 4.439 1.00 91.88 106 THR A N 1
ATOM 837 C CA . THR A 1 106 ? 8.063 -1.060 5.849 1.00 91.88 106 THR A CA 1
ATOM 838 C C . THR A 1 106 ? 6.705 -0.448 6.181 1.00 91.88 106 THR A C 1
ATOM 840 O O . THR A 1 106 ? 6.116 -0.768 7.214 1.00 91.88 106 THR A O 1
ATOM 843 N N . PHE A 1 107 ? 6.166 0.382 5.286 1.00 93.44 107 PHE A N 1
ATOM 844 C CA . PHE A 1 107 ? 4.834 0.955 5.437 1.00 93.44 107 PHE A CA 1
ATOM 845 C C . PHE A 1 107 ? 3.753 -0.128 5.481 1.00 93.44 107 PHE A C 1
ATOM 847 O O . PHE A 1 107 ? 2.935 -0.138 6.397 1.00 93.44 107 PHE A O 1
ATOM 854 N N . ALA A 1 108 ? 3.760 -1.065 4.531 1.00 91.38 108 ALA A N 1
ATOM 855 C CA . ALA A 1 108 ? 2.786 -2.148 4.464 1.00 91.38 108 ALA A CA 1
ATOM 856 C C . ALA A 1 108 ? 2.815 -3.023 5.723 1.00 91.38 108 ALA A C 1
ATOM 858 O O . ALA A 1 108 ? 1.756 -3.394 6.225 1.00 91.38 108 ALA A O 1
ATOM 859 N N . LYS A 1 109 ? 4.005 -3.281 6.283 1.00 88.69 109 LYS A N 1
ATOM 860 C CA . LYS A 1 109 ? 4.138 -3.967 7.576 1.00 88.69 109 LYS A CA 1
ATOM 861 C C . LYS A 1 109 ? 3.500 -3.161 8.705 1.00 88.69 109 LYS A C 1
ATOM 863 O O . LYS A 1 109 ? 2.757 -3.684 9.522 1.00 88.69 109 LYS A O 1
ATOM 868 N N . LYS A 1 110 ? 3.768 -1.866 8.773 1.00 88.69 110 LYS A N 1
ATOM 869 C CA . LYS A 1 110 ? 3.299 -1.058 9.898 1.00 88.69 110 LYS A CA 1
ATOM 870 C C . LYS A 1 110 ? 1.796 -0.777 9.846 1.00 88.69 110 LYS A C 1
ATOM 872 O O . LYS A 1 110 ? 1.101 -0.968 10.838 1.00 88.69 110 LYS A O 1
ATOM 877 N N . PHE A 1 111 ? 1.301 -0.340 8.693 1.00 87.75 111 PHE A N 1
ATOM 878 C CA . PHE A 1 111 ? -0.069 0.149 8.526 1.00 87.75 111 PHE A CA 1
ATOM 879 C C . PHE A 1 111 ? -1.042 -0.920 8.030 1.00 87.75 111 PHE A C 1
ATOM 881 O O . PHE A 1 111 ? -2.227 -0.834 8.330 1.00 87.75 111 PHE A O 1
ATOM 888 N N . GLY A 1 112 ? -0.558 -1.923 7.293 1.00 82.31 112 GLY A N 1
ATOM 889 C CA . GLY A 1 112 ? -1.398 -3.000 6.770 1.00 82.31 112 GLY A CA 1
ATOM 890 C C . GLY A 1 112 ? -1.655 -4.133 7.762 1.00 82.31 112 GLY A C 1
ATOM 891 O O . GLY A 1 112 ? -2.594 -4.894 7.559 1.00 82.31 112 GLY A O 1
ATOM 892 N N . TYR A 1 113 ? -0.853 -4.261 8.829 1.00 76.00 113 TYR A N 1
ATOM 893 C CA . TYR A 1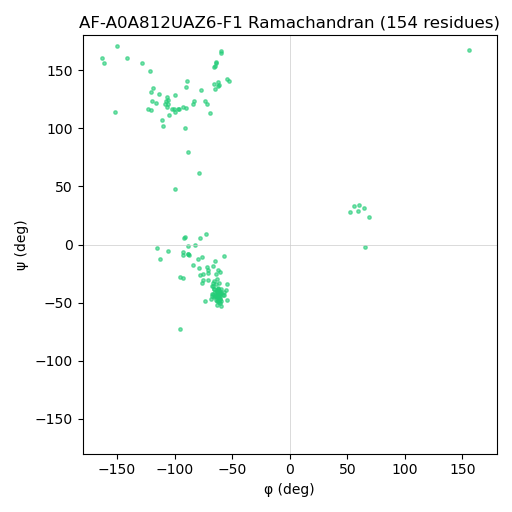 113 ? -1.053 -5.304 9.846 1.00 76.00 113 TYR A CA 1
ATOM 894 C C . TYR A 1 113 ? -1.906 -4.875 11.041 1.00 76.00 113 TYR A C 1
ATOM 896 O O . TYR A 1 113 ? -2.548 -5.737 11.644 1.00 76.00 113 TYR A O 1
ATOM 904 N N . ASP A 1 114 ? -1.930 -3.591 11.413 1.00 77.19 114 ASP A N 1
ATOM 905 C CA . ASP A 1 114 ? -2.822 -3.142 12.487 1.00 77.19 114 ASP A CA 1
ATOM 906 C C . ASP A 1 114 ? -4.269 -3.227 11.987 1.00 77.19 114 ASP A C 1
ATOM 908 O O . ASP A 1 114 ? -4.698 -2.497 11.091 1.00 77.19 114 ASP A O 1
ATOM 912 N N . LEU A 1 115 ? -5.019 -4.136 12.614 1.00 66.00 115 LEU A N 1
ATOM 913 C CA . LEU A 1 115 ? -6.390 -4.522 12.280 1.00 66.00 115 LEU A CA 1
ATOM 914 C C . LEU A 1 115 ? -7.388 -3.356 12.286 1.00 66.00 115 LEU A C 1
ATOM 916 O O . LEU A 1 115 ? -8.537 -3.545 11.893 1.00 66.00 115 LEU A O 1
ATOM 920 N N . ARG A 1 116 ? -6.976 -2.184 12.775 1.00 76.06 116 ARG A N 1
ATOM 921 C CA . ARG A 1 116 ? -7.811 -0.991 12.929 1.00 76.06 116 ARG A CA 1
ATOM 922 C C . ARG A 1 116 ? -7.380 0.183 12.051 1.00 76.06 116 ARG A C 1
ATOM 924 O O . ARG A 1 116 ? -8.035 1.216 12.118 1.00 76.06 116 ARG A O 1
ATOM 931 N N . LEU A 1 117 ? -6.293 0.065 11.282 1.00 85.50 117 LEU A N 1
ATOM 932 C CA . LEU A 1 117 ? -5.747 1.196 10.524 1.00 85.50 117 LEU A CA 1
ATOM 933 C C . LEU A 1 117 ? -6.242 1.241 9.090 1.00 85.50 117 LEU A C 1
ATOM 935 O O . LEU A 1 117 ? -7.011 2.128 8.746 1.00 85.50 117 LEU A O 1
ATOM 939 N N . ALA A 1 118 ? -5.770 0.333 8.240 1.00 88.25 118 ALA A N 1
ATOM 940 C CA . ALA A 1 118 ? -6.057 0.390 6.816 1.00 88.25 118 ALA A CA 1
ATOM 941 C C . ALA A 1 118 ? -5.805 -0.952 6.130 1.00 88.25 118 ALA A C 1
ATOM 943 O O . ALA A 1 118 ? -4.960 -1.743 6.545 1.00 88.25 118 ALA A O 1
ATOM 944 N N . LYS A 1 119 ? -6.474 -1.162 4.997 1.00 89.38 119 LYS A N 1
ATOM 945 C CA . LYS A 1 119 ? -6.047 -2.148 4.004 1.00 89.38 119 LYS A CA 1
ATOM 946 C C . LYS A 1 119 ? -4.987 -1.497 3.120 1.00 89.38 119 LYS A C 1
ATOM 948 O O . LYS A 1 119 ? -5.266 -0.495 2.467 1.00 89.38 119 LYS A O 1
ATOM 953 N N . VAL A 1 120 ? -3.787 -2.071 3.072 1.00 91.25 120 VAL A N 1
ATOM 954 C CA . VAL A 1 120 ? -2.693 -1.552 2.234 1.00 91.25 120 VAL A CA 1
ATOM 955 C C . VAL A 1 120 ? -2.577 -2.353 0.942 1.00 91.25 120 VAL A C 1
ATOM 957 O O . VAL A 1 120 ? -2.483 -3.582 0.956 1.00 91.25 120 VAL A O 1
ATOM 960 N N . LEU A 1 121 ? -2.560 -1.635 -0.173 1.00 91.06 121 LEU A N 1
ATOM 961 C CA . LEU A 1 121 ? -2.363 -2.133 -1.525 1.00 91.06 121 LEU A CA 1
ATOM 962 C C . LEU A 1 121 ? -1.110 -1.474 -2.087 1.00 91.06 121 LEU A C 1
ATOM 964 O O . LEU A 1 121 ? -0.932 -0.269 -1.954 1.00 91.06 121 LEU A O 1
ATOM 968 N N . VAL A 1 122 ? -0.249 -2.249 -2.722 1.00 91.19 122 VAL A N 1
ATOM 969 C CA . VAL A 1 122 ? 0.998 -1.779 -3.316 1.00 91.19 122 VAL A CA 1
ATOM 970 C C . VAL A 1 122 ? 0.970 -2.149 -4.785 1.00 91.19 122 VAL A C 1
ATOM 972 O O . VAL A 1 122 ? 0.916 -3.325 -5.129 1.00 91.19 122 VAL A O 1
ATOM 975 N N . VAL A 1 123 ? 0.974 -1.145 -5.653 1.00 91.12 123 VAL A N 1
ATOM 976 C CA . VAL A 1 123 ? 0.956 -1.303 -7.104 1.00 91.12 123 VAL A CA 1
ATOM 977 C C . VAL A 1 123 ? 2.334 -0.966 -7.634 1.00 91.12 123 VAL A C 1
ATOM 979 O O . VAL A 1 123 ? 2.804 0.162 -7.501 1.00 91.12 123 VAL A O 1
ATOM 982 N N . VAL A 1 124 ? 2.979 -1.944 -8.257 1.00 88.81 124 VAL A N 1
ATOM 983 C CA . VAL A 1 124 ? 4.345 -1.801 -8.754 1.00 88.81 124 VAL A CA 1
ATOM 984 C C . VAL A 1 124 ? 4.368 -2.007 -10.259 1.00 88.81 124 VAL A C 1
ATOM 986 O O . VAL A 1 124 ? 3.928 -3.041 -10.765 1.00 88.81 124 VAL A O 1
ATOM 989 N N . SER A 1 125 ? 4.880 -1.013 -10.987 1.00 82.19 125 SER A N 1
ATOM 990 C CA . SER A 1 125 ? 4.859 -1.016 -12.456 1.00 82.19 125 SER A CA 1
ATOM 991 C C . SER A 1 125 ? 6.042 -1.699 -13.133 1.00 82.19 125 SER A C 1
ATOM 993 O O . SER A 1 125 ? 5.980 -1.930 -14.340 1.00 82.19 125 SER A O 1
ATOM 995 N N . ALA A 1 126 ? 7.072 -2.077 -12.376 1.00 77.12 126 ALA A N 1
ATOM 996 C CA . ALA A 1 126 ? 8.201 -2.851 -12.877 1.00 77.12 126 ALA A CA 1
ATOM 997 C C . ALA A 1 126 ? 8.341 -4.185 -12.132 1.00 77.12 126 ALA A C 1
ATOM 999 O O . ALA A 1 126 ? 8.379 -4.235 -10.902 1.00 77.12 126 ALA A O 1
ATOM 1000 N N . THR A 1 127 ? 8.481 -5.269 -12.894 1.00 72.56 127 THR A N 1
ATOM 1001 C CA . THR A 1 127 ? 8.622 -6.647 -12.396 1.00 72.56 127 THR A CA 1
ATOM 1002 C C . THR A 1 127 ? 9.781 -6.800 -11.405 1.00 72.56 127 THR A C 1
ATOM 1004 O O . THR A 1 127 ? 9.636 -7.466 -10.384 1.00 72.56 127 THR A O 1
ATOM 1007 N N . ALA A 1 128 ? 10.909 -6.128 -11.658 1.00 76.38 128 ALA A N 1
ATOM 1008 C CA . ALA A 1 128 ? 12.087 -6.169 -10.791 1.00 76.38 128 ALA A CA 1
ATOM 1009 C C . ALA A 1 128 ? 11.816 -5.607 -9.383 1.00 76.38 128 ALA A C 1
ATOM 1011 O O . ALA A 1 128 ? 12.286 -6.157 -8.391 1.00 76.38 128 ALA A O 1
ATOM 1012 N N . HIS A 1 129 ? 11.003 -4.555 -9.270 1.00 79.00 129 HIS A N 1
ATOM 1013 C CA . HIS A 1 129 ? 10.666 -3.950 -7.978 1.00 79.00 129 HIS A CA 1
ATOM 1014 C C . HIS A 1 129 ? 9.747 -4.840 -7.143 1.00 79.00 129 HIS A C 1
ATOM 1016 O O . HIS A 1 129 ? 9.847 -4.851 -5.920 1.00 79.00 129 HIS A O 1
ATOM 1022 N N . ALA A 1 130 ? 8.891 -5.637 -7.781 1.00 79.38 130 ALA A N 1
ATOM 1023 C CA . ALA A 1 130 ? 8.043 -6.585 -7.067 1.00 79.38 130 ALA A CA 1
ATOM 1024 C C . ALA A 1 130 ? 8.855 -7.666 -6.330 1.00 79.38 130 ALA A C 1
ATOM 1026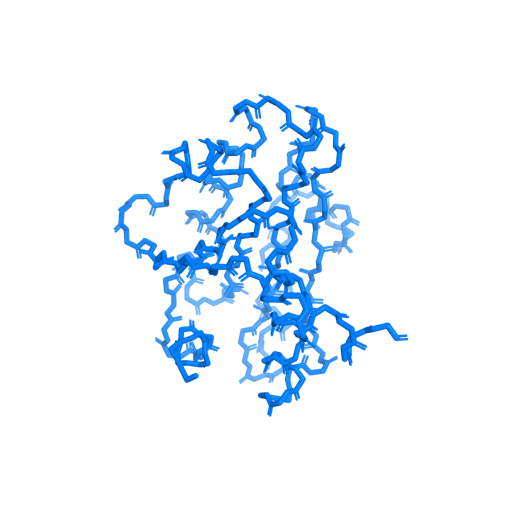 O O . ALA A 1 130 ? 8.424 -8.134 -5.278 1.00 79.38 130 ALA A O 1
ATOM 1027 N N . LEU A 1 131 ? 10.041 -8.031 -6.840 1.00 81.38 131 LEU A N 1
ATOM 1028 C CA . LEU A 1 131 ? 10.946 -8.972 -6.168 1.00 81.38 131 LEU A CA 1
ATOM 1029 C C . LEU A 1 131 ? 11.509 -8.394 -4.863 1.00 81.38 131 LEU A C 1
ATOM 1031 O O . LEU A 1 131 ? 11.684 -9.130 -3.897 1.00 81.38 131 LEU A O 1
ATOM 1035 N N . GLY A 1 132 ? 11.764 -7.083 -4.832 1.00 80.06 132 GLY A N 1
ATOM 1036 C CA . GLY A 1 132 ? 12.284 -6.377 -3.659 1.00 80.06 132 GLY A CA 1
ATOM 1037 C C . GLY A 1 132 ? 11.230 -6.049 -2.598 1.00 80.06 132 GLY A C 1
ATOM 1038 O O . GLY A 1 132 ? 11.587 -5.664 -1.486 1.00 80.06 132 GLY A O 1
ATOM 1039 N N . PHE A 1 133 ? 9.940 -6.192 -2.915 1.00 84.62 133 PHE A N 1
ATOM 1040 C CA . PHE A 1 133 ? 8.871 -5.980 -1.946 1.00 84.62 133 PHE A CA 1
ATOM 1041 C C . PHE A 1 133 ? 8.752 -7.172 -0.994 1.00 84.62 133 PHE A C 1
ATOM 1043 O O . PHE A 1 133 ? 8.701 -8.327 -1.423 1.00 84.62 133 PHE A O 1
ATOM 1050 N N . SER A 1 134 ? 8.661 -6.893 0.305 1.00 85.12 134 SER A N 1
ATOM 1051 C CA . SER A 1 134 ? 8.421 -7.912 1.328 1.00 85.12 134 SER A CA 1
ATOM 1052 C C . SER A 1 134 ? 7.695 -7.311 2.519 1.00 85.12 134 SER A C 1
ATOM 1054 O O . SER A 1 134 ? 8.266 -6.511 3.262 1.00 85.12 134 SER A O 1
ATOM 1056 N N . ALA A 1 135 ? 6.456 -7.739 2.754 1.00 80.31 135 ALA A N 1
ATOM 1057 C CA . ALA A 1 135 ? 5.729 -7.412 3.971 1.00 80.31 135 ALA A CA 1
ATOM 1058 C C . ALA A 1 135 ? 5.798 -8.589 4.956 1.00 80.31 135 ALA A C 1
ATOM 1060 O O . ALA A 1 135 ? 4.783 -8.991 5.497 1.00 80.31 135 ALA A O 1
ATOM 1061 N N . ASP A 1 136 ? 6.981 -9.160 5.200 1.00 77.38 136 ASP A N 1
ATOM 1062 C CA . ASP A 1 136 ? 7.178 -10.351 6.055 1.00 77.38 136 ASP A CA 1
ATOM 1063 C C . ASP A 1 136 ? 6.521 -11.633 5.510 1.00 77.38 136 ASP A C 1
ATOM 1065 O O . ASP A 1 136 ? 6.084 -12.479 6.286 1.00 77.38 136 ASP A O 1
ATOM 1069 N N . GLN A 1 137 ? 6.428 -11.782 4.183 1.00 70.62 137 GLN A N 1
ATOM 1070 C CA . GLN A 1 137 ? 5.928 -12.973 3.469 1.00 70.62 137 GLN A CA 1
ATOM 1071 C C . GLN A 1 137 ? 4.447 -13.313 3.675 1.00 70.62 137 GLN A C 1
ATOM 1073 O O . GLN A 1 137 ? 3.944 -14.259 3.070 1.00 70.62 137 GLN A O 1
ATOM 1078 N N . ARG A 1 138 ? 3.724 -12.561 4.508 1.00 72.06 138 ARG A N 1
ATOM 1079 C CA . ARG A 1 138 ? 2.277 -12.739 4.676 1.00 72.06 138 ARG A CA 1
ATOM 1080 C C . ARG A 1 138 ? 1.494 -11.840 3.724 1.00 72.06 138 ARG A C 1
ATOM 1082 O O . ARG A 1 138 ? 0.277 -11.816 3.831 1.00 72.06 138 ARG A O 1
ATOM 1089 N N . GLU A 1 139 ? 2.143 -11.115 2.810 1.00 86.06 139 GLU A N 1
ATOM 1090 C CA . GLU A 1 139 ? 1.439 -10.419 1.734 1.00 86.06 139 GLU A CA 1
ATOM 1091 C C . GLU A 1 139 ? 0.772 -11.390 0.754 1.00 86.06 139 GLU A C 1
ATOM 1093 O O . GLU A 1 139 ? 1.236 -12.505 0.518 1.00 86.06 139 GLU A O 1
ATOM 1098 N N . LEU A 1 140 ? -0.299 -10.926 0.122 1.00 86.88 140 LEU A N 1
ATOM 1099 C CA . LEU A 1 140 ? -0.834 -11.560 -1.073 1.00 86.88 140 LEU A CA 1
ATOM 1100 C C . LEU A 1 140 ? -0.174 -10.943 -2.302 1.00 86.88 140 LEU A C 1
ATOM 1102 O O . LEU A 1 140 ? -0.058 -9.723 -2.393 1.00 86.88 140 LEU A O 1
ATOM 1106 N N . ARG A 1 141 ? 0.236 -11.771 -3.264 1.00 87.25 141 ARG A N 1
ATOM 1107 C CA . ARG A 1 141 ? 0.880 -11.319 -4.503 1.00 87.25 141 ARG A CA 1
ATOM 1108 C C . ARG A 1 141 ? 0.006 -11.675 -5.697 1.00 87.25 141 ARG A C 1
ATOM 1110 O O . ARG A 1 141 ? -0.268 -12.848 -5.923 1.00 87.25 141 ARG A O 1
ATOM 1117 N N . PHE A 1 142 ? -0.388 -10.671 -6.474 1.00 86.25 142 PHE A N 1
ATOM 1118 C CA . PHE A 1 142 ? -1.168 -10.843 -7.697 1.00 86.25 142 PHE A CA 1
ATOM 1119 C C . PHE A 1 142 ? -0.420 -10.282 -8.891 1.00 86.25 142 PHE A C 1
ATOM 1121 O O . PHE A 1 142 ? -0.176 -9.079 -8.985 1.00 86.25 142 PHE A O 1
ATOM 1128 N N . TYR A 1 143 ? -0.074 -11.179 -9.805 1.00 84.06 143 TYR A N 1
ATOM 1129 C CA . TYR A 1 143 ? 0.441 -10.811 -11.110 1.00 84.06 143 TYR A CA 1
ATOM 1130 C C . TYR A 1 143 ? -0.728 -10.494 -12.044 1.00 84.06 143 TYR A C 1
ATOM 1132 O O . TYR A 1 143 ? -1.608 -11.333 -12.239 1.00 84.06 143 TYR A O 1
ATOM 1140 N N . LEU A 1 144 ? -0.734 -9.289 -12.610 1.00 79.50 144 LEU A N 1
ATOM 1141 C CA . LEU A 1 144 ? -1.598 -8.933 -13.727 1.00 79.50 144 LEU A CA 1
ATOM 1142 C C . LEU A 1 144 ? -0.803 -9.100 -15.028 1.00 79.50 144 LEU A C 1
ATOM 1144 O O . LEU A 1 144 ? 0.202 -8.397 -15.211 1.00 79.50 144 LEU A O 1
ATOM 1148 N N . PRO A 1 145 ? -1.220 -10.015 -15.919 1.00 73.31 145 PRO A N 1
ATOM 1149 C CA . PRO A 1 145 ? -0.614 -10.122 -17.235 1.00 73.31 145 PRO A CA 1
ATOM 1150 C C . PRO A 1 145 ? -0.863 -8.837 -18.044 1.00 73.31 145 PRO A C 1
ATOM 1152 O O . PRO A 1 145 ? -1.801 -8.092 -17.743 1.00 73.31 145 PRO A O 1
ATOM 1155 N N . PRO A 1 146 ? -0.023 -8.547 -19.053 1.00 69.81 146 PRO A N 1
ATOM 1156 C CA . PRO A 1 146 ? -0.301 -7.469 -19.994 1.00 69.81 146 PRO A CA 1
ATOM 1157 C C . PRO A 1 146 ? -1.681 -7.647 -20.623 1.00 69.81 146 PRO A C 1
ATOM 1159 O O . PRO A 1 146 ? -2.078 -8.772 -20.928 1.00 69.81 146 PRO A O 1
ATOM 1162 N N . LEU A 1 147 ? -2.372 -6.529 -20.839 1.00 66.19 147 LEU A N 1
ATOM 1163 C CA . LEU A 1 147 ? -3.587 -6.521 -21.640 1.00 66.19 147 LEU A CA 1
ATOM 1164 C C . LEU A 1 147 ? -3.241 -6.954 -23.068 1.00 66.19 147 LEU A C 1
ATOM 1166 O O . LEU A 1 147 ? -2.199 -6.575 -23.612 1.00 66.19 147 LEU A O 1
ATOM 1170 N N . SER A 1 148 ? -4.111 -7.758 -23.667 1.00 65.06 148 SER A N 1
ATOM 1171 C CA . SER A 1 148 ? -4.066 -8.022 -25.101 1.00 65.06 148 SER A CA 1
ATOM 1172 C C . SER A 1 148 ? -4.329 -6.733 -25.890 1.00 65.06 148 SER A C 1
ATOM 1174 O O . SER A 1 148 ? -4.970 -5.806 -25.394 1.00 65.06 148 SER A O 1
ATOM 1176 N N . GLU A 1 149 ? -3.867 -6.664 -27.142 1.00 58.78 149 GLU A N 1
ATOM 1177 C CA . GLU A 1 149 ? -4.103 -5.497 -28.012 1.00 58.78 149 GLU A CA 1
ATOM 1178 C C . GLU A 1 149 ? -5.598 -5.150 -28.135 1.00 58.78 149 GLU A C 1
ATOM 1180 O O . GLU A 1 149 ? -5.962 -3.976 -28.169 1.00 58.78 149 GLU A O 1
ATOM 1185 N N . GLN A 1 150 ? -6.471 -6.163 -28.114 1.00 61.31 150 GL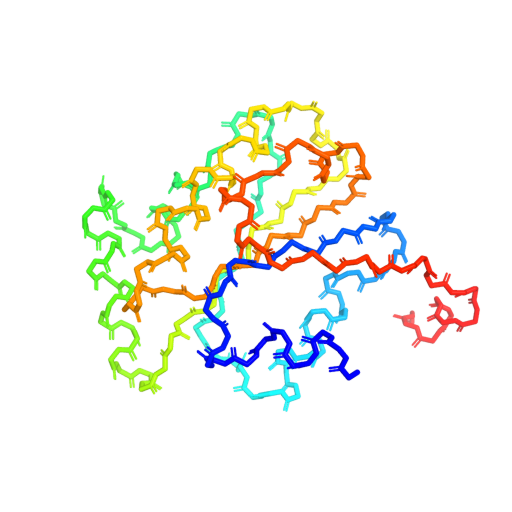N A N 1
ATOM 1186 C CA . GLN A 1 150 ? -7.927 -5.995 -28.132 1.00 61.31 150 GLN A CA 1
ATOM 1187 C C . GLN A 1 150 ? -8.471 -5.356 -26.845 1.00 61.31 150 GLN A C 1
ATOM 1189 O O . GLN A 1 150 ? -9.410 -4.567 -26.903 1.00 61.31 150 GLN A O 1
ATOM 1194 N N . GLU A 1 151 ? -7.888 -5.664 -25.684 1.00 61.69 151 GLU A N 1
ATOM 1195 C CA . GLU A 1 151 ? -8.282 -5.069 -24.400 1.00 61.69 151 GLU A CA 1
ATOM 1196 C C . GLU A 1 151 ? -7.769 -3.633 -24.245 1.00 61.69 151 GLU A C 1
ATOM 1198 O O . GLU A 1 151 ? -8.433 -2.821 -23.602 1.00 61.69 151 GLU A O 1
ATOM 1203 N N . CYS A 1 152 ? -6.625 -3.299 -24.852 1.00 56.25 152 CYS A N 1
ATOM 1204 C CA . CYS A 1 152 ? -6.129 -1.923 -24.919 1.00 56.25 152 CYS A CA 1
ATOM 1205 C C . CYS A 1 152 ? -7.066 -1.025 -25.744 1.00 56.25 152 CYS A C 1
ATOM 1207 O O . CYS A 1 152 ? -7.415 0.059 -25.290 1.00 56.25 152 CYS A O 1
ATOM 1209 N N . GLN A 1 153 ? -7.539 -1.500 -26.903 1.00 57.31 153 GLN A N 1
ATOM 1210 C CA . GLN A 1 153 ? -8.438 -0.747 -27.795 1.00 57.31 153 GLN A CA 1
ATOM 1211 C C . GLN A 1 153 ? -9.835 -0.483 -27.208 1.00 57.31 153 GLN A C 1
ATOM 1213 O O . GLN A 1 153 ? -10.544 0.392 -27.688 1.00 57.31 153 GLN A O 1
ATOM 1218 N N . GLN A 1 154 ? -10.254 -1.234 -26.185 1.00 55.34 154 GLN A N 1
ATOM 1219 C CA . GLN A 1 154 ? -11.531 -1.018 -25.490 1.00 55.34 154 GLN A CA 1
ATOM 1220 C C . GLN A 1 154 ? -11.428 -0.027 -24.317 1.00 55.34 154 GLN A C 1
ATOM 1222 O O . GLN A 1 154 ? -12.451 0.296 -23.711 1.00 55.34 154 GLN A O 1
ATOM 1227 N N . GLN A 1 155 ? -10.214 0.398 -23.946 1.00 53.44 155 GLN A N 1
ATOM 1228 C CA . GLN A 1 155 ? -9.961 1.301 -22.815 1.00 53.44 155 GLN A CA 1
ATOM 1229 C C . GLN A 1 155 ? -9.595 2.740 -23.232 1.00 53.44 155 GLN A C 1
ATOM 1231 O O . GLN A 1 155 ? -9.486 3.586 -22.341 1.00 53.44 155 GLN A O 1
ATOM 1236 N N . GLU A 1 156 ? -9.423 3.008 -24.534 1.00 44.31 156 GLU A N 1
ATOM 1237 C CA . GLU A 1 156 ? -9.311 4.354 -25.138 1.00 44.31 156 GLU A CA 1
ATOM 1238 C C . GLU A 1 156 ? -10.689 4.911 -25.527 1.00 44.31 156 GLU A C 1
ATOM 1240 O O . GLU A 1 156 ? -10.904 6.125 -25.306 1.00 44.31 156 GLU A O 1
#

Mean predicted aligned error: 6.28 Å

Nearest PDB structures (foldseek):
  7jk5-assembly1_E  TM=6.303E-01  e=6.551E-04  Drosophila melanogaster
  7tic-assembly1_A  TM=5.553E-01  e=4.214E-04  Saccharomyces cerevisiae
  8s0d-assembly1_B  TM=5.413E-01  e=3.957E-04  Homo sapiens
  8s0e-assembly1_G  TM=5.240E-01  e=5.092E-04  Homo sapiens
  7ti8-assembly1_A  TM=5.625E-01  e=3.373E-03  Saccharomyces cerevisiae

Sequence (156 aa):
EQLFNALDINERKPLLLWGNHYAGKSTSLHRVLREKQYHHGVLRLICAENTDRATTKLLSFVGAKNELEAMETLRQAAAEMKRLPVIVLEVPREITSSEVVQSCSTFAKKFGYDLRLAKVLVVVSATAHALGFSADQRELRFYLPPLSEQECQQQE

Solvent-accessible surface area (backbone atoms only — not comparable to full-atom values): 8448 Å² total; per-residue (Å²): 109,71,72,58,57,59,68,33,86,85,47,49,48,25,34,39,39,32,25,52,75,70,22,46,60,69,59,53,51,51,51,50,34,54,76,71,63,52,82,65,62,66,47,79,42,72,40,84,46,63,83,38,42,51,61,60,49,49,24,65,72,72,70,28,96,44,69,69,53,38,47,50,53,32,34,51,50,13,60,77,66,75,42,68,28,36,37,37,40,36,36,52,64,86,45,80,46,66,63,32,40,44,32,44,16,56,40,34,46,61,42,10,63,41,94,58,33,27,42,27,35,37,41,32,26,37,64,72,54,52,71,63,45,55,48,85,80,60,43,45,79,44,80,41,67,63,58,51,75,72,58,52,69,74,75,113

Radius of gyration: 15.03 Å; Cα contacts (8 Å, |Δi|>4): 268; chains: 1; bounding box: 34×30×44 Å

Organism: Symbiodinium pilosum (NCBI:txid2952)

Secondary structure (DSSP, 8-state):
-HHHHHT-TT--S-EEEE--TTS-HHHHHHHHHHHTT--SSEEEEE--STT--HHHHHHHHHT-SSHHHHHHHHHHHHHHTTS--EEEEEE-TT---HHHHHHHHHHHHHHHHSTTT-EEEEEESSHHHHHH--STT-SEEEEPPPPPHHHHHT--

Foldseek 3Di:
DVVLVCPDLVNLFEAEEEEALQLCRVVVVVVSCVVVVVPDQEAEQEPP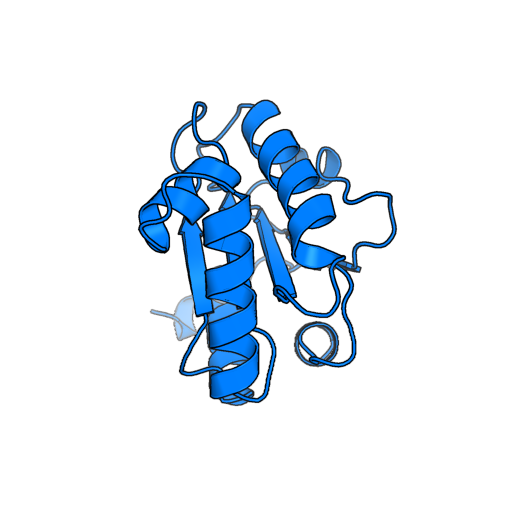DLPDASQVSLCVVQVHPDDVRSQVSQLVVCVVVVGGREYEYEYDPPHPHLVNLVRLLVCCLVQSPPSRGHHYYYYYNDPVSSVSHDVPPRHHYDYRYRDDPVRVVVVD